Protein AF-A0A6M3LYK8-F1 (afdb_monomer_lite)

Sequence (164 aa):
MSEVRTKVKKVLFMVRREYYDDIVSGEKREEIRNPDKWQWLMGADPPKVAVFMCGKDRIHRRQITRIYLEDPAKVLGREPSYQGKQDLHYNWGGYPRRDCIVVELGDTYDVEGITRYMNEKIKKVMIKDPCPKCGTELEEDPEDSSEGYCPKCNYGWRFPRKEG

Radius of gyration: 25.45 Å; chains: 1; bounding box: 60×25×66 Å

Foldseek 3Di:
DDDPPDDQAEDEDEDEPVVLVCVVVVVDFKDKAACVVCVCCVDPRHGQKYWYDYPDPDIWIFGFPDKDKFAPCVVVVHDDDPVRCVRNVQCPPNHGDGIIIMGGTHDTDDPPVVVVVVVVVVVVVQPQPQDPVPRHRDRDDPPDDLKDADPVVRDIDGDPPPDD

Structure (mmCIF, N/CA/C/O backbone):
data_AF-A0A6M3LYK8-F1
#
_entry.id   AF-A0A6M3LYK8-F1
#
loop_
_atom_site.group_PDB
_atom_site.id
_atom_site.type_symbol
_atom_site.label_atom_id
_atom_site.label_alt_id
_atom_site.label_comp_id
_atom_site.label_asym_id
_atom_site.label_entity_id
_atom_site.label_seq_id
_atom_site.pdbx_PDB_ins_code
_atom_site.Cartn_x
_atom_site.Cartn_y
_atom_site.Cartn_z
_atom_site.occupancy
_atom_site.B_iso_or_equiv
_atom_site.auth_seq_id
_atom_site.auth_comp_id
_atom_site.auth_asym_id
_atom_site.auth_atom_id
_atom_site.pdbx_PDB_model_num
ATOM 1 N N . MET A 1 1 ? -6.872 -7.545 34.877 1.00 34.47 1 MET A N 1
ATOM 2 C CA . MET A 1 1 ? -5.858 -7.382 33.814 1.00 34.47 1 MET A CA 1
ATOM 3 C C . MET A 1 1 ? -6.413 -6.382 32.820 1.00 34.47 1 MET A C 1
ATOM 5 O O . MET A 1 1 ? -7.411 -6.683 32.181 1.00 34.47 1 MET A O 1
ATOM 9 N N . SER A 1 2 ? -5.874 -5.167 32.785 1.00 37.31 2 SER A N 1
ATOM 10 C CA . SER A 1 2 ? -6.291 -4.137 31.834 1.00 37.31 2 SER A CA 1
ATOM 11 C C . SER A 1 2 ? -5.821 -4.530 30.433 1.00 37.31 2 SER A C 1
ATOM 13 O O . SER A 1 2 ? -4.628 -4.716 30.202 1.00 37.31 2 SER A O 1
ATOM 15 N N . GLU A 1 3 ? -6.752 -4.687 29.492 1.00 42.78 3 GLU A N 1
ATOM 16 C CA . GLU A 1 3 ? -6.410 -4.791 28.075 1.00 42.78 3 GLU A CA 1
ATOM 17 C C . GLU A 1 3 ? -5.760 -3.470 27.652 1.00 42.78 3 GLU A C 1
ATOM 19 O O . GLU A 1 3 ? -6.416 -2.435 27.517 1.00 42.78 3 GLU A O 1
ATOM 24 N N . VAL A 1 4 ? -4.438 -3.485 27.482 1.00 43.44 4 VAL A N 1
ATOM 25 C CA . VAL A 1 4 ? -3.700 -2.375 26.884 1.00 43.44 4 VAL A CA 1
ATOM 26 C C . VAL A 1 4 ? -4.210 -2.234 25.452 1.00 43.44 4 VAL A C 1
ATOM 28 O O . VAL A 1 4 ? -3.829 -3.012 24.579 1.00 43.44 4 VAL A O 1
ATOM 31 N N . ARG A 1 5 ? -5.098 -1.257 25.213 1.00 49.56 5 ARG A N 1
ATOM 32 C CA . ARG A 1 5 ? -5.574 -0.852 23.881 1.00 49.56 5 ARG A CA 1
ATOM 33 C C . ARG A 1 5 ? -4.367 -0.469 23.023 1.00 49.56 5 ARG A C 1
ATOM 35 O O . ARG A 1 5 ? -3.947 0.687 23.000 1.00 49.56 5 ARG A O 1
ATOM 42 N N . THR A 1 6 ? -3.775 -1.438 22.336 1.00 54.91 6 THR A N 1
ATOM 43 C CA . THR A 1 6 ? -2.620 -1.195 21.477 1.00 54.91 6 THR A CA 1
ATOM 44 C C . THR A 1 6 ? -3.114 -0.411 20.267 1.00 54.91 6 THR A C 1
ATOM 46 O O . THR A 1 6 ? -3.953 -0.876 19.494 1.00 54.91 6 THR A O 1
ATOM 49 N N . LYS A 1 7 ? -2.662 0.837 20.137 1.00 68.50 7 LYS A N 1
ATOM 50 C CA . LYS A 1 7 ? -3.091 1.731 19.061 1.00 68.50 7 LYS A CA 1
ATOM 51 C C . LYS A 1 7 ? -2.573 1.168 17.735 1.00 68.50 7 LYS A C 1
ATOM 53 O O . LYS A 1 7 ? -1.372 1.166 17.493 1.00 68.50 7 LYS A O 1
ATOM 58 N N . VAL A 1 8 ? -3.472 0.673 16.884 1.00 81.88 8 VAL A N 1
ATOM 59 C CA . VAL A 1 8 ? -3.098 0.061 15.599 1.00 81.88 8 VAL A CA 1
ATOM 60 C C . VAL A 1 8 ? -2.411 1.097 14.706 1.00 81.88 8 VAL A C 1
ATOM 62 O O . VAL A 1 8 ? -3.021 2.104 14.329 1.00 81.88 8 VAL A O 1
ATOM 65 N N . LYS A 1 9 ? -1.145 0.842 14.358 1.00 88.50 9 LYS A N 1
ATOM 66 C CA . LYS A 1 9 ? -0.335 1.703 13.491 1.00 88.50 9 LYS A CA 1
ATOM 67 C C . LYS A 1 9 ? -0.812 1.621 12.041 1.00 88.50 9 LYS A C 1
ATOM 69 O O . LYS A 1 9 ? -1.066 0.537 11.512 1.00 88.50 9 LYS A O 1
ATOM 74 N N . LYS A 1 10 ? -0.925 2.784 11.398 1.00 92.38 10 LYS A N 1
ATOM 75 C CA . LYS A 1 10 ? -1.465 2.951 10.041 1.00 92.38 10 LYS A CA 1
ATOM 76 C C . LYS A 1 10 ? -0.437 3.636 9.147 1.00 92.38 10 LYS A C 1
ATOM 78 O O . LYS A 1 10 ? 0.369 4.423 9.638 1.00 92.38 10 LYS A O 1
ATOM 83 N N . VAL A 1 11 ? -0.508 3.378 7.847 1.00 94.12 11 VAL A N 1
ATOM 84 C CA . VAL A 1 11 ? 0.241 4.103 6.812 1.00 94.12 11 VAL A CA 1
ATOM 85 C C . VAL A 1 11 ? -0.730 4.707 5.806 1.00 94.12 11 VAL A C 1
ATOM 87 O O . VAL A 1 11 ? -1.726 4.079 5.459 1.00 94.12 11 VAL A O 1
ATOM 90 N N . LEU A 1 12 ? -0.448 5.931 5.360 1.00 94.06 12 LEU A N 1
ATOM 91 C CA . LEU A 1 12 ? -1.234 6.642 4.357 1.00 94.06 12 LEU A CA 1
ATOM 92 C C . LEU A 1 12 ? -0.548 6.585 2.987 1.00 94.06 12 LEU A C 1
ATOM 94 O O . LEU A 1 12 ? 0.621 6.942 2.856 1.00 94.06 12 LEU A O 1
ATOM 98 N N . PHE A 1 13 ? -1.318 6.227 1.967 1.00 93.56 13 PHE A N 1
ATOM 99 C CA . PHE A 1 13 ? -0.944 6.259 0.563 1.00 93.56 13 PHE A CA 1
ATOM 100 C C . PHE A 1 13 ? -1.878 7.199 -0.196 1.00 93.56 13 PHE A C 1
ATOM 102 O O . PHE A 1 13 ? -3.090 6.987 -0.258 1.00 93.56 13 PHE A O 1
ATOM 109 N N . MET A 1 14 ? -1.302 8.232 -0.807 1.00 91.25 14 MET A N 1
ATOM 110 C CA . MET A 1 14 ? -2.006 9.007 -1.823 1.00 91.25 14 MET A CA 1
ATOM 111 C C . MET A 1 14 ? -1.857 8.288 -3.157 1.00 91.25 14 MET A C 1
ATOM 113 O O . MET A 1 14 ? -0.739 7.973 -3.579 1.00 91.25 14 MET A O 1
ATOM 117 N N . VAL A 1 15 ? -2.986 8.007 -3.796 1.00 89.69 15 VAL A N 1
ATOM 118 C CA . VAL A 1 15 ? -3.043 7.240 -5.039 1.00 89.69 15 VAL A CA 1
ATOM 119 C C . VAL A 1 15 ? -3.877 7.974 -6.079 1.00 89.69 15 VAL A C 1
ATOM 121 O O . VAL A 1 15 ? -4.741 8.792 -5.754 1.00 89.69 15 VAL A O 1
ATOM 124 N N . ARG A 1 16 ? -3.583 7.700 -7.351 1.00 86.62 16 ARG A N 1
ATOM 125 C CA . ARG A 1 16 ? -4.388 8.189 -8.472 1.00 86.62 16 ARG A CA 1
ATOM 126 C C . ARG A 1 16 ? -5.714 7.433 -8.525 1.00 86.62 16 ARG A C 1
ATOM 128 O O . ARG A 1 16 ? -5.837 6.356 -7.942 1.00 86.62 16 ARG A O 1
ATOM 135 N N . ARG A 1 17 ? -6.697 8.005 -9.217 1.00 87.88 17 ARG A N 1
ATOM 136 C CA . ARG A 1 17 ? -8.063 7.474 -9.241 1.00 87.88 17 ARG A CA 1
ATOM 137 C C . ARG A 1 17 ? -8.121 6.068 -9.824 1.00 87.88 17 ARG A C 1
ATOM 139 O O . ARG A 1 17 ? -8.768 5.218 -9.232 1.00 87.88 17 ARG A O 1
ATOM 146 N N . GLU A 1 18 ? -7.403 5.832 -10.916 1.00 84.94 18 GLU A N 1
ATOM 147 C CA . GLU A 1 18 ? -7.325 4.528 -11.568 1.00 84.94 18 GLU A CA 1
ATOM 148 C C . GLU A 1 18 ? -6.869 3.432 -10.595 1.00 84.94 18 GLU A C 1
ATOM 150 O O . GLU A 1 18 ? -7.504 2.395 -10.494 1.00 84.94 18 GLU A O 1
ATOM 155 N N . TYR A 1 19 ? -5.852 3.702 -9.774 1.00 88.44 19 TYR A N 1
ATOM 156 C CA . TYR A 1 19 ? -5.379 2.733 -8.785 1.00 88.44 19 TYR A CA 1
ATOM 157 C C . TYR A 1 19 ? -6.305 2.626 -7.577 1.00 88.44 19 TYR A C 1
ATOM 159 O O . TYR A 1 19 ? -6.401 1.567 -6.971 1.00 88.44 19 TYR A O 1
ATOM 167 N N . TYR A 1 20 ? -6.954 3.725 -7.189 1.00 90.81 20 TYR A N 1
ATOM 168 C CA . TYR A 1 20 ? -7.887 3.723 -6.068 1.00 90.81 20 TYR A CA 1
ATOM 169 C C . TYR A 1 20 ? -9.074 2.799 -6.336 1.00 90.81 20 TYR A C 1
ATOM 171 O O . TYR A 1 20 ? -9.434 2.010 -5.464 1.00 90.81 20 TYR A O 1
ATOM 179 N N . ASP A 1 21 ? -9.651 2.886 -7.534 1.00 90.00 21 ASP A N 1
ATOM 180 C CA . ASP A 1 21 ? -10.813 2.090 -7.916 1.00 90.00 21 ASP A CA 1
ATOM 181 C C . ASP A 1 21 ? -10.453 0.579 -7.923 1.00 90.00 21 ASP A C 1
ATOM 183 O O . ASP A 1 21 ? -11.181 -0.209 -7.315 1.00 90.00 21 ASP A O 1
ATOM 187 N N . ASP A 1 22 ? -9.272 0.192 -8.433 1.00 92.00 22 ASP A N 1
ATOM 188 C CA . ASP A 1 22 ? -8.763 -1.197 -8.397 1.00 92.00 22 ASP A CA 1
ATOM 189 C C . ASP A 1 22 ? -8.502 -1.725 -6.966 1.00 92.00 22 ASP A C 1
ATOM 191 O O . ASP A 1 22 ? -8.639 -2.917 -6.673 1.00 92.00 22 ASP A O 1
ATOM 195 N N . ILE A 1 23 ? -8.088 -0.852 -6.041 1.00 92.94 23 ILE A N 1
ATOM 196 C CA . ILE A 1 23 ? -7.851 -1.216 -4.630 1.00 92.94 23 ILE A CA 1
ATOM 197 C C . ILE A 1 23 ? -9.179 -1.437 -3.903 1.00 92.94 23 ILE A C 1
ATOM 199 O O . ILE A 1 23 ? -9.302 -2.354 -3.085 1.00 92.94 23 ILE A O 1
ATOM 203 N N . VAL A 1 24 ? -10.171 -0.589 -4.183 1.00 88.44 24 VAL A N 1
ATOM 204 C CA . VAL A 1 24 ? -11.512 -0.689 -3.595 1.00 88.44 24 VAL A CA 1
ATOM 205 C C . VAL A 1 24 ? -12.232 -1.937 -4.097 1.00 88.44 24 VAL A C 1
ATOM 207 O O . VAL A 1 24 ? -12.856 -2.626 -3.291 1.00 88.44 24 VAL A O 1
ATOM 210 N N . SER A 1 25 ? -12.121 -2.260 -5.390 1.00 89.31 25 SER A N 1
ATOM 211 C CA . SER A 1 25 ? -12.677 -3.497 -5.954 1.00 89.31 25 SER A CA 1
ATOM 212 C C . SER A 1 25 ? -11.973 -4.752 -5.419 1.00 89.31 25 SER A C 1
ATOM 214 O O . SER A 1 25 ? -12.565 -5.830 -5.382 1.00 89.31 25 SER A O 1
ATOM 216 N N . GLY A 1 26 ? -10.725 -4.614 -4.957 1.00 88.31 26 GLY A N 1
ATOM 217 C CA . GLY A 1 26 ? -9.889 -5.715 -4.481 1.00 88.31 26 GLY A CA 1
ATOM 218 C C . GLY A 1 26 ? -9.163 -6.472 -5.593 1.00 88.31 26 GLY A C 1
ATOM 219 O O . GLY A 1 26 ? -8.548 -7.505 -5.313 1.00 88.31 26 GLY A O 1
ATOM 220 N N . GLU A 1 27 ? -9.213 -5.959 -6.823 1.00 90.31 27 GLU A N 1
ATOM 221 C CA . GLU A 1 27 ? -8.414 -6.450 -7.948 1.00 90.31 27 GLU A CA 1
ATOM 222 C C . GLU A 1 27 ? -6.925 -6.185 -7.713 1.00 90.31 27 GLU A C 1
ATOM 224 O O . GLU A 1 27 ? -6.092 -7.061 -7.940 1.00 90.31 27 GLU A O 1
ATOM 229 N N . LYS A 1 28 ? -6.584 -5.010 -7.170 1.00 92.19 28 LYS A N 1
ATOM 230 C CA . LYS A 1 28 ? -5.217 -4.681 -6.761 1.00 92.19 28 LYS A CA 1
ATOM 231 C C . LYS A 1 28 ? -4.966 -5.123 -5.319 1.00 92.19 28 LYS A C 1
ATOM 233 O O . LYS A 1 28 ? -5.555 -4.582 -4.383 1.00 92.19 28 LYS A O 1
ATOM 238 N N . ARG A 1 29 ? -4.054 -6.085 -5.140 1.00 93.69 29 ARG A N 1
ATOM 239 C CA . ARG A 1 29 ? -3.730 -6.700 -3.837 1.00 93.69 29 ARG A CA 1
ATOM 240 C C . ARG A 1 29 ? -2.369 -6.313 -3.282 1.00 93.69 29 ARG A C 1
ATOM 242 O O . ARG A 1 29 ? -2.061 -6.636 -2.143 1.00 93.69 29 ARG A O 1
ATOM 249 N N . GLU A 1 30 ? -1.571 -5.587 -4.044 1.00 94.81 30 GLU A N 1
ATOM 250 C CA . GLU A 1 30 ? -0.241 -5.163 -3.632 1.00 94.81 30 GLU A CA 1
ATOM 251 C C . GLU A 1 30 ? -0.064 -3.672 -3.884 1.00 94.81 30 GLU A C 1
ATOM 253 O O . GLU A 1 30 ? -0.442 -3.152 -4.936 1.00 94.81 30 GLU A O 1
ATOM 258 N N . GLU A 1 31 ? 0.576 -2.983 -2.948 1.00 94.75 31 GLU A N 1
ATOM 259 C CA . GLU A 1 31 ? 1.052 -1.618 -3.121 1.00 94.75 31 GLU A CA 1
ATOM 260 C C . GLU A 1 31 ? 2.580 -1.601 -3.094 1.00 94.75 31 GLU A C 1
ATOM 262 O O . GLU A 1 31 ? 3.194 -2.051 -2.130 1.00 94.75 31 GLU A O 1
ATOM 267 N N . ILE A 1 32 ? 3.198 -1.075 -4.154 1.00 93.75 32 ILE A N 1
ATOM 268 C CA . ILE A 1 32 ? 4.658 -1.062 -4.303 1.00 93.75 32 ILE A CA 1
ATOM 269 C C . ILE A 1 32 ? 5.222 0.344 -4.114 1.00 93.75 32 ILE A C 1
ATOM 271 O O . ILE A 1 32 ? 4.665 1.326 -4.609 1.00 93.75 32 ILE A O 1
ATOM 275 N N . ARG A 1 33 ? 6.342 0.458 -3.399 1.00 93.25 33 ARG A N 1
ATOM 276 C CA . ARG A 1 33 ? 6.984 1.738 -3.081 1.00 93.25 33 ARG A CA 1
ATOM 277 C C . ARG A 1 33 ? 8.501 1.668 -3.208 1.00 93.25 33 ARG A C 1
ATOM 279 O O . ARG A 1 33 ? 9.118 0.623 -3.022 1.00 93.25 33 ARG A O 1
ATOM 286 N N . ASN A 1 34 ? 9.101 2.821 -3.502 1.00 91.12 34 ASN A N 1
ATOM 287 C CA . ASN A 1 34 ? 10.552 2.979 -3.527 1.00 91.12 34 ASN A CA 1
ATOM 288 C C . ASN A 1 34 ? 11.138 2.718 -2.118 1.00 91.12 34 ASN A C 1
ATOM 290 O O . ASN A 1 34 ? 10.753 3.429 -1.181 1.00 91.12 34 ASN A O 1
ATOM 294 N N . PRO A 1 35 ? 12.084 1.774 -1.962 1.00 89.31 35 PRO A N 1
ATOM 295 C CA . PRO A 1 35 ? 12.699 1.469 -0.676 1.00 89.31 35 PRO A CA 1
ATOM 296 C C . PRO A 1 35 ? 13.358 2.668 0.008 1.00 89.31 35 PRO A C 1
ATOM 298 O O . PRO A 1 35 ? 13.195 2.824 1.214 1.00 89.31 35 PRO A O 1
ATOM 301 N N . ASP A 1 36 ? 13.995 3.574 -0.737 1.00 87.50 36 ASP A N 1
ATOM 302 C CA . ASP A 1 36 ? 14.776 4.688 -0.171 1.00 87.50 36 ASP A CA 1
ATOM 303 C C . ASP A 1 36 ? 13.934 5.637 0.688 1.00 87.50 36 ASP A C 1
ATOM 305 O O . ASP A 1 36 ? 14.425 6.249 1.632 1.00 87.50 36 ASP A O 1
ATOM 309 N N . LYS A 1 37 ? 12.644 5.770 0.362 1.00 87.12 37 LYS A N 1
ATOM 310 C CA . LYS A 1 37 ? 11.713 6.662 1.073 1.00 87.12 37 LYS A CA 1
ATOM 311 C C . LYS A 1 37 ? 10.808 5.922 2.052 1.00 87.12 37 LYS A C 1
ATOM 313 O O . LYS A 1 37 ? 10.198 6.545 2.919 1.00 87.12 37 LYS A O 1
ATOM 318 N N . TRP A 1 38 ? 10.687 4.607 1.897 1.00 92.19 38 TRP A N 1
ATOM 319 C CA . TRP A 1 38 ? 9.662 3.811 2.567 1.00 92.19 38 TRP A CA 1
ATOM 320 C C . TRP A 1 38 ? 10.230 2.675 3.420 1.00 92.19 38 TRP A C 1
ATOM 322 O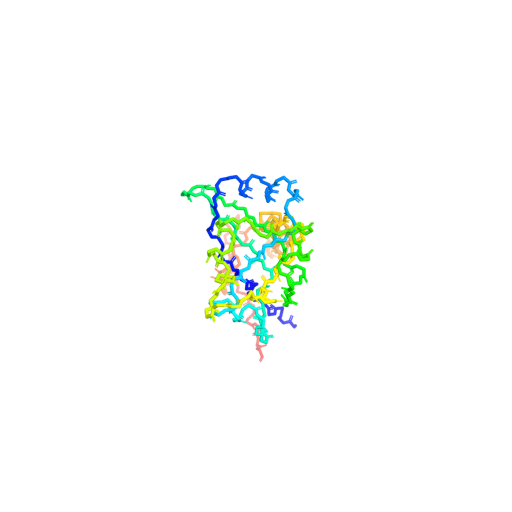 O . TRP A 1 38 ? 9.456 1.915 3.993 1.00 92.19 38 TRP A O 1
ATOM 332 N N . GLN A 1 39 ? 11.556 2.580 3.574 1.00 90.69 39 GLN A N 1
ATOM 333 C CA . GLN A 1 39 ? 12.233 1.536 4.359 1.00 90.69 39 GLN A CA 1
ATOM 334 C C . GLN A 1 39 ? 11.685 1.384 5.783 1.00 90.69 39 GLN A C 1
ATOM 336 O O . GLN A 1 39 ? 11.624 0.273 6.307 1.00 90.69 39 GLN A O 1
ATOM 341 N N . TRP A 1 40 ? 11.217 2.478 6.391 1.00 91.06 40 TRP A N 1
ATOM 342 C CA . TRP A 1 40 ? 10.616 2.480 7.727 1.00 91.06 40 TRP A CA 1
ATOM 343 C C . TRP A 1 40 ? 9.378 1.574 7.854 1.00 91.06 40 TRP A C 1
ATOM 345 O O . TRP A 1 40 ? 9.039 1.167 8.967 1.00 91.06 40 TRP A O 1
ATOM 355 N N . LEU A 1 41 ? 8.717 1.220 6.742 1.00 92.44 41 LEU A N 1
ATOM 356 C CA . LEU A 1 41 ? 7.614 0.257 6.730 1.00 92.44 41 LEU A CA 1
ATOM 357 C C . LEU A 1 41 ? 8.036 -1.135 7.203 1.00 92.44 41 LEU A C 1
ATOM 359 O O . LEU A 1 41 ? 7.200 -1.859 7.726 1.00 92.44 41 LEU A O 1
ATOM 363 N N . MET A 1 42 ? 9.312 -1.490 7.050 1.00 90.81 42 MET A N 1
ATOM 364 C CA . MET A 1 42 ? 9.876 -2.781 7.458 1.00 90.81 42 MET A CA 1
ATOM 365 C C . MET A 1 42 ? 10.577 -2.721 8.826 1.00 90.81 42 MET A C 1
ATOM 367 O O . MET A 1 42 ? 11.353 -3.610 9.163 1.00 90.81 42 MET A O 1
ATOM 371 N N . GLY A 1 43 ? 10.354 -1.658 9.607 1.00 89.75 43 GLY A N 1
ATOM 372 C CA . GLY A 1 43 ? 10.924 -1.527 10.949 1.00 89.75 43 GLY A CA 1
ATOM 373 C C . GLY A 1 43 ? 10.351 -2.533 11.958 1.00 89.75 43 GLY A C 1
ATOM 374 O O . GLY A 1 43 ? 9.439 -3.295 11.653 1.00 89.75 43 GLY A O 1
ATOM 375 N N . ALA A 1 44 ? 10.856 -2.488 13.196 1.00 87.56 44 ALA A N 1
ATOM 376 C CA . ALA A 1 44 ? 10.477 -3.413 14.275 1.00 87.56 44 ALA A CA 1
ATOM 377 C C . ALA A 1 44 ? 8.971 -3.419 14.617 1.00 87.56 44 ALA A C 1
ATOM 379 O O . ALA A 1 44 ? 8.448 -4.429 15.078 1.00 87.56 44 ALA A O 1
ATOM 380 N N . ASP A 1 45 ? 8.279 -2.305 14.367 1.00 88.50 45 ASP A N 1
ATOM 381 C CA . ASP A 1 45 ? 6.828 -2.172 14.525 1.00 88.50 45 ASP A CA 1
ATOM 382 C C . ASP A 1 45 ? 6.201 -1.670 13.208 1.00 88.50 45 ASP A C 1
ATOM 384 O O . ASP A 1 45 ? 6.030 -0.455 13.013 1.00 88.50 45 ASP A O 1
ATOM 388 N N . PRO A 1 46 ? 5.941 -2.569 12.242 1.00 92.12 46 PRO A N 1
ATOM 389 C CA . PRO A 1 46 ? 5.394 -2.201 10.944 1.00 92.12 46 PRO A CA 1
ATOM 390 C C . PRO A 1 46 ? 3.889 -1.886 11.043 1.00 92.12 46 PRO A C 1
ATOM 392 O O . PRO A 1 46 ? 3.174 -2.490 11.851 1.00 92.12 46 PRO A O 1
ATOM 395 N N . PRO A 1 47 ? 3.364 -0.963 10.213 1.00 93.56 47 PRO A N 1
ATOM 396 C CA . PRO A 1 47 ? 1.935 -0.664 10.192 1.00 93.56 47 PRO A CA 1
ATOM 397 C C . PRO A 1 47 ? 1.108 -1.901 9.822 1.00 93.56 47 PRO A C 1
ATOM 399 O O . PRO A 1 47 ? 1.530 -2.737 9.026 1.00 93.56 47 PRO A O 1
ATOM 402 N N . LYS A 1 48 ? -0.103 -1.993 10.379 1.00 93.31 48 LYS A N 1
ATOM 403 C CA . LYS A 1 48 ? -1.044 -3.101 10.130 1.00 93.31 48 LYS A CA 1
ATOM 404 C C . LYS A 1 48 ? -2.208 -2.713 9.224 1.00 93.31 48 LYS A C 1
ATOM 406 O O . LYS A 1 48 ? -2.976 -3.572 8.806 1.00 93.31 48 LYS A O 1
ATOM 411 N N . VAL A 1 49 ? -2.355 -1.422 8.931 1.00 93.94 49 VAL A N 1
ATOM 412 C CA . VAL A 1 49 ? -3.445 -0.895 8.105 1.00 93.94 49 VAL A CA 1
ATOM 413 C C . VAL A 1 49 ? -2.885 0.067 7.070 1.00 93.94 49 VAL A C 1
ATOM 415 O O . VAL A 1 49 ? -2.208 1.037 7.421 1.00 93.94 49 VAL A O 1
ATOM 418 N N . ALA A 1 50 ? -3.223 -0.180 5.809 1.00 95.44 50 ALA A N 1
ATOM 419 C CA . ALA A 1 50 ? -3.001 0.733 4.704 1.00 95.44 50 ALA A CA 1
ATOM 420 C C . ALA A 1 50 ? -4.244 1.609 4.524 1.00 95.44 50 ALA A C 1
ATOM 422 O O . ALA A 1 50 ? -5.367 1.110 4.444 1.00 95.44 50 ALA A O 1
ATOM 423 N N . VAL A 1 51 ? -4.046 2.921 4.484 1.00 93.94 51 VAL A N 1
ATOM 424 C CA . VAL A 1 51 ? -5.084 3.919 4.227 1.00 93.94 51 VAL A CA 1
ATOM 425 C C . VAL A 1 51 ? -4.807 4.515 2.859 1.00 93.94 51 VAL A C 1
ATOM 427 O O . VAL A 1 51 ? -3.744 5.082 2.644 1.00 93.94 51 VAL A O 1
ATOM 430 N N . PHE A 1 52 ? -5.758 4.405 1.945 1.00 93.69 52 PHE A N 1
ATOM 431 C CA . PHE A 1 52 ? -5.669 4.936 0.593 1.00 93.69 52 PHE A CA 1
ATOM 432 C C . PHE A 1 52 ? -6.547 6.169 0.468 1.00 93.69 52 PHE A C 1
ATOM 434 O O . PHE A 1 52 ? -7.723 6.128 0.834 1.00 93.69 52 PHE A O 1
ATOM 441 N N . MET A 1 53 ? -5.978 7.254 -0.052 1.00 92.19 53 MET A N 1
ATOM 442 C CA . MET A 1 53 ? -6.697 8.494 -0.327 1.00 92.19 53 MET A CA 1
ATOM 443 C C . MET A 1 53 ? -6.628 8.855 -1.808 1.00 92.19 53 MET A C 1
ATOM 445 O O . MET A 1 53 ? -5.551 8.834 -2.405 1.00 92.19 53 MET A O 1
ATOM 449 N N . CYS A 1 54 ? -7.778 9.234 -2.370 1.00 89.06 54 CYS A N 1
ATOM 450 C CA . CYS A 1 54 ? -7.909 9.755 -3.730 1.00 89.06 54 CYS A CA 1
ATOM 451 C C . CYS A 1 54 ? -8.737 11.051 -3.720 1.00 89.06 54 CYS A C 1
ATOM 453 O O . CYS A 1 54 ? -9.968 11.033 -3.688 1.00 89.06 54 CYS A O 1
ATOM 455 N N . GLY A 1 55 ? -8.065 12.202 -3.771 1.00 83.69 55 GLY A N 1
ATOM 456 C CA . GLY A 1 55 ? -8.722 13.497 -3.571 1.00 83.69 55 GLY A CA 1
ATOM 457 C C . GLY A 1 55 ? -9.102 13.732 -2.104 1.00 83.69 55 GLY A C 1
ATOM 458 O O . GLY A 1 55 ? -8.527 13.119 -1.206 1.00 83.69 55 GLY A O 1
ATOM 459 N N . LYS A 1 56 ? -10.040 14.655 -1.854 1.00 75.00 56 LYS A N 1
ATOM 460 C CA . LYS A 1 56 ? -10.372 15.108 -0.491 1.00 75.00 56 LYS A CA 1
ATOM 461 C C . LYS A 1 56 ? -11.253 14.129 0.290 1.00 75.00 56 LYS A C 1
ATOM 463 O O . LYS A 1 56 ? -11.039 13.962 1.484 1.00 75.00 56 LYS A O 1
ATOM 468 N N . ASP A 1 57 ? -12.165 13.438 -0.394 1.00 77.81 57 ASP A N 1
ATOM 469 C CA . ASP A 1 57 ? -13.278 12.751 0.282 1.00 77.81 57 ASP A CA 1
ATOM 470 C C . ASP A 1 57 ? -13.283 11.228 0.094 1.00 77.81 57 ASP A C 1
ATOM 472 O O . ASP A 1 57 ? -14.132 10.532 0.645 1.00 77.81 57 ASP A O 1
ATOM 476 N N . ARG A 1 58 ? -12.340 10.671 -0.678 1.00 82.88 58 ARG A N 1
ATOM 477 C CA . ARG A 1 58 ? -12.282 9.223 -0.922 1.00 82.88 58 ARG A CA 1
ATOM 478 C C . ARG A 1 58 ? -11.196 8.597 -0.074 1.00 82.88 58 ARG A C 1
ATOM 480 O O . ARG A 1 58 ? -10.010 8.790 -0.342 1.00 82.88 58 ARG A O 1
ATOM 487 N N . ILE A 1 59 ? -11.616 7.840 0.936 1.00 89.44 59 ILE A N 1
ATOM 488 C CA . ILE A 1 59 ? -10.732 7.131 1.858 1.00 89.44 59 ILE A CA 1
ATOM 489 C C . ILE A 1 59 ? -11.117 5.658 1.865 1.00 89.44 59 ILE A C 1
ATOM 491 O O . ILE A 1 59 ? -12.258 5.315 2.152 1.00 89.44 59 ILE A O 1
ATOM 495 N N . HIS A 1 60 ? -10.161 4.785 1.570 1.00 90.25 60 HIS A N 1
ATOM 496 C CA . HIS A 1 60 ? -10.336 3.340 1.676 1.00 90.25 60 HIS A CA 1
ATOM 497 C C . HIS A 1 60 ? -9.266 2.742 2.587 1.00 90.25 60 HIS A C 1
ATOM 499 O O . HIS A 1 60 ? -8.178 3.301 2.722 1.00 90.25 60 HIS A O 1
ATOM 505 N N . ARG A 1 61 ? -9.571 1.634 3.266 1.00 92.81 61 ARG A N 1
ATOM 506 C CA . ARG A 1 61 ? -8.650 1.014 4.225 1.00 92.81 61 ARG A CA 1
ATOM 507 C C . ARG A 1 61 ? -8.564 -0.479 3.985 1.00 92.81 61 ARG A C 1
ATOM 509 O O . ARG A 1 61 ? -9.592 -1.138 3.877 1.00 92.81 61 ARG A O 1
ATOM 516 N N . ARG A 1 62 ? -7.345 -1.007 3.978 1.00 94.00 62 ARG A N 1
ATOM 517 C CA . ARG A 1 62 ? -7.060 -2.440 3.855 1.00 94.00 62 ARG A CA 1
ATOM 518 C C . ARG A 1 62 ? -6.166 -2.884 5.002 1.00 94.00 62 ARG A C 1
ATOM 520 O O . ARG A 1 62 ? -5.335 -2.107 5.484 1.00 94.00 62 ARG A O 1
ATOM 527 N N . GLN A 1 63 ? -6.326 -4.127 5.434 1.00 94.25 63 GLN A N 1
ATOM 528 C CA . GLN A 1 63 ? -5.338 -4.769 6.293 1.00 94.25 63 GLN A CA 1
ATOM 529 C C . GLN A 1 63 ? -4.030 -4.950 5.529 1.00 94.25 63 GLN A C 1
ATOM 531 O O . GLN A 1 63 ? -4.043 -5.248 4.340 1.00 94.25 63 GLN A O 1
ATOM 536 N N . ILE A 1 64 ? -2.906 -4.779 6.216 1.00 95.25 64 ILE A N 1
ATOM 537 C CA . ILE A 1 64 ? -1.597 -5.156 5.689 1.00 95.25 64 ILE A CA 1
ATOM 538 C C . ILE A 1 64 ? -1.299 -6.558 6.194 1.00 95.25 64 ILE A C 1
ATOM 540 O O . ILE A 1 64 ? -1.166 -6.763 7.403 1.00 95.25 64 ILE A O 1
ATOM 544 N N . THR A 1 65 ? -1.189 -7.513 5.277 1.00 95.31 65 THR A N 1
ATOM 545 C CA . THR A 1 65 ? -0.862 -8.902 5.617 1.00 95.31 65 THR A CA 1
ATOM 546 C C . THR A 1 65 ? 0.642 -9.078 5.736 1.00 95.31 65 THR A C 1
ATOM 548 O O . THR A 1 65 ? 1.120 -9.704 6.685 1.00 95.31 65 THR A O 1
ATOM 551 N N . ARG A 1 66 ? 1.405 -8.509 4.795 1.00 95.81 66 ARG A N 1
ATOM 552 C CA . ARG A 1 66 ? 2.862 -8.661 4.707 1.00 95.81 66 ARG A CA 1
ATOM 553 C C . ARG A 1 66 ? 3.519 -7.409 4.136 1.00 95.81 66 ARG A C 1
ATOM 555 O O . ARG A 1 66 ? 2.918 -6.676 3.355 1.00 95.81 66 ARG A O 1
ATOM 562 N N . ILE A 1 67 ? 4.772 -7.187 4.527 1.00 96.44 67 ILE A N 1
ATOM 563 C CA . ILE A 1 67 ? 5.649 -6.165 3.949 1.00 96.44 67 ILE A CA 1
ATOM 564 C C . ILE A 1 67 ? 7.005 -6.817 3.686 1.00 96.44 67 ILE A C 1
ATOM 566 O O . ILE A 1 67 ? 7.560 -7.435 4.594 1.00 96.44 67 ILE A O 1
ATOM 570 N N . TYR A 1 68 ? 7.517 -6.722 2.461 1.00 95.06 68 TYR A N 1
ATOM 571 C CA . TYR A 1 68 ? 8.781 -7.354 2.064 1.00 95.06 68 TYR A CA 1
ATOM 572 C C . TYR A 1 68 ? 9.445 -6.623 0.890 1.00 95.06 68 TYR A C 1
ATOM 574 O O . TYR A 1 68 ? 8.840 -5.742 0.281 1.00 95.06 68 TYR A O 1
ATOM 582 N N . LEU A 1 69 ? 10.699 -6.978 0.589 1.00 94.69 69 LEU A N 1
ATOM 583 C CA . LEU A 1 69 ? 11.406 -6.527 -0.611 1.00 94.69 69 LEU A CA 1
ATOM 584 C C . LEU A 1 69 ? 11.302 -7.577 -1.715 1.00 94.69 69 LEU A C 1
ATOM 586 O O . LEU A 1 69 ? 11.531 -8.756 -1.457 1.00 94.69 69 LEU A O 1
ATOM 590 N N . GLU A 1 70 ? 11.008 -7.146 -2.937 1.00 94.19 70 GLU A N 1
ATOM 591 C CA . GLU A 1 70 ? 11.019 -8.012 -4.122 1.00 94.19 70 GLU A CA 1
ATOM 592 C C . GLU A 1 70 ? 11.283 -7.199 -5.394 1.00 94.19 70 GLU A C 1
ATOM 594 O O . GLU A 1 70 ? 11.118 -5.976 -5.417 1.00 94.19 70 GLU A O 1
ATOM 599 N N . ASP A 1 71 ? 11.682 -7.886 -6.461 1.00 91.38 71 ASP A N 1
ATOM 600 C CA . ASP A 1 71 ? 11.798 -7.311 -7.794 1.00 91.38 71 ASP A CA 1
ATOM 601 C C . ASP A 1 71 ? 10.426 -6.815 -8.297 1.00 91.38 71 ASP A C 1
ATOM 603 O O . ASP A 1 71 ? 9.489 -7.612 -8.434 1.00 91.38 71 ASP A O 1
ATOM 607 N N . PRO A 1 72 ? 10.279 -5.517 -8.622 1.00 90.88 72 PRO A N 1
ATOM 608 C CA . PRO A 1 72 ? 9.000 -4.969 -9.061 1.00 90.88 72 PRO A CA 1
ATOM 609 C C . PRO A 1 72 ? 8.468 -5.631 -10.338 1.00 90.88 72 PRO A C 1
ATOM 611 O O . PRO A 1 72 ? 7.252 -5.725 -10.496 1.00 90.88 72 PRO A O 1
ATOM 614 N N . ALA A 1 73 ? 9.334 -6.116 -11.236 1.00 90.31 73 ALA A N 1
ATOM 615 C CA . ALA A 1 73 ? 8.892 -6.801 -12.448 1.00 90.31 73 ALA A CA 1
ATOM 616 C C . ALA A 1 73 ? 8.232 -8.151 -12.127 1.00 90.31 73 ALA A C 1
ATOM 618 O O . ALA A 1 73 ? 7.253 -8.536 -12.769 1.00 90.31 73 ALA A O 1
ATOM 619 N N . LYS A 1 74 ? 8.719 -8.846 -11.091 1.00 91.62 74 LYS A N 1
ATOM 620 C CA . LYS A 1 74 ? 8.103 -10.091 -10.616 1.00 91.62 74 LYS A CA 1
ATOM 621 C C . LYS A 1 74 ? 6.763 -9.836 -9.946 1.00 91.62 74 LYS A C 1
ATOM 623 O O . LYS A 1 74 ? 5.806 -10.538 -10.249 1.00 91.62 74 LYS A O 1
ATOM 628 N N . VAL A 1 75 ? 6.683 -8.824 -9.080 1.00 91.62 75 VAL A N 1
ATOM 629 C CA . VAL A 1 75 ? 5.442 -8.475 -8.364 1.00 91.62 75 VAL A CA 1
ATOM 630 C C . VAL A 1 75 ? 4.336 -8.099 -9.348 1.00 91.62 75 VAL A C 1
ATOM 632 O O . VAL A 1 75 ? 3.195 -8.513 -9.194 1.00 91.62 75 VAL A O 1
ATOM 635 N N . LEU A 1 76 ? 4.675 -7.340 -10.391 1.00 88.06 76 LEU A N 1
ATOM 636 C CA . LEU A 1 76 ? 3.714 -6.910 -11.406 1.00 88.06 76 LEU A CA 1
ATOM 637 C C . LEU A 1 76 ? 3.410 -7.990 -12.459 1.00 88.06 76 LEU A C 1
ATOM 639 O O . LEU A 1 76 ? 2.504 -7.793 -13.268 1.00 88.06 76 LEU A O 1
ATOM 643 N N . GLY A 1 77 ? 4.189 -9.079 -12.513 1.00 91.25 77 GLY A N 1
ATOM 644 C CA . GLY A 1 77 ? 4.139 -10.081 -13.587 1.00 91.25 77 GLY A CA 1
ATOM 645 C C . GLY A 1 77 ? 4.512 -9.534 -14.972 1.00 91.25 77 GLY A C 1
ATOM 646 O O . GLY A 1 77 ? 4.249 -10.170 -15.992 1.00 91.25 77 GLY A O 1
ATOM 647 N N . ARG A 1 78 ? 5.082 -8.328 -15.024 1.00 90.38 78 ARG A N 1
ATOM 648 C CA . ARG A 1 78 ? 5.450 -7.591 -16.235 1.00 90.38 78 ARG A CA 1
ATOM 649 C C . ARG A 1 78 ? 6.467 -6.512 -15.897 1.00 90.38 78 ARG A C 1
ATOM 651 O O . ARG A 1 78 ? 6.576 -6.080 -14.753 1.00 90.38 78 ARG A O 1
ATOM 658 N N . GLU A 1 79 ? 7.126 -5.988 -16.921 1.00 89.25 79 GLU A N 1
ATOM 659 C CA . GLU A 1 79 ? 7.964 -4.798 -16.780 1.00 89.25 79 GLU A CA 1
ATOM 660 C C . GLU A 1 79 ? 7.165 -3.596 -16.236 1.00 89.25 79 GLU A C 1
ATOM 662 O O . GLU A 1 79 ? 6.056 -3.317 -16.724 1.00 89.25 79 GLU A O 1
ATOM 667 N N . PRO A 1 80 ? 7.718 -2.837 -15.267 1.00 88.06 80 PRO A N 1
ATOM 668 C CA . PRO A 1 80 ? 7.087 -1.614 -14.800 1.00 88.06 80 PRO A CA 1
ATOM 669 C C . PRO A 1 80 ? 6.861 -0.628 -15.954 1.00 88.06 80 PRO A C 1
ATOM 671 O O . PRO A 1 80 ? 7.691 -0.479 -16.856 1.00 88.06 80 PRO A O 1
ATOM 674 N N . SER A 1 81 ? 5.730 0.080 -15.917 1.00 88.06 81 SER A N 1
ATOM 675 C CA . SER A 1 81 ? 5.434 1.144 -16.885 1.00 8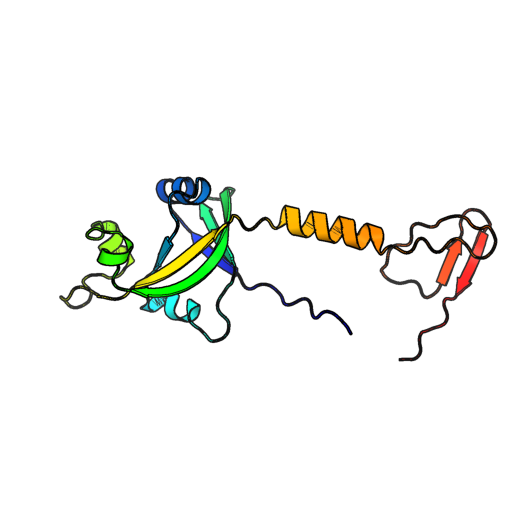8.06 81 SER A CA 1
ATOM 676 C C . SER A 1 81 ? 6.467 2.272 -16.794 1.00 88.06 81 SER A C 1
ATOM 678 O O . SER A 1 81 ? 7.170 2.391 -15.794 1.00 88.06 81 SER A O 1
ATOM 680 N N . TYR A 1 82 ? 6.538 3.151 -17.800 1.00 87.94 82 TYR A N 1
ATOM 681 C CA . TYR A 1 82 ? 7.434 4.317 -17.757 1.00 87.94 82 TYR A CA 1
ATOM 682 C C . TYR A 1 82 ? 7.269 5.134 -16.462 1.00 87.94 82 TYR A C 1
ATOM 684 O O . TYR A 1 82 ? 8.253 5.423 -15.784 1.00 87.94 82 TYR A O 1
ATOM 692 N N . GLN A 1 83 ? 6.023 5.420 -16.068 1.00 84.88 83 GLN A N 1
ATOM 693 C CA . GLN A 1 83 ? 5.734 6.103 -14.805 1.00 84.88 83 GLN A CA 1
ATOM 694 C C . GLN A 1 83 ? 6.154 5.262 -13.593 1.00 84.88 83 GLN A C 1
ATOM 696 O O . GLN A 1 83 ? 6.791 5.784 -12.687 1.00 84.88 83 GLN A O 1
ATOM 701 N N . GLY A 1 84 ? 5.865 3.956 -13.586 1.00 85.38 84 GLY A N 1
ATOM 702 C CA . GLY A 1 84 ? 6.289 3.066 -12.501 1.00 85.38 84 GLY A CA 1
ATOM 703 C C . GLY A 1 84 ? 7.810 3.032 -12.337 1.00 85.38 84 GLY A C 1
ATOM 704 O O . GLY A 1 84 ? 8.314 3.033 -11.217 1.00 85.38 84 GLY A O 1
ATOM 705 N N . LYS A 1 85 ? 8.554 3.097 -13.447 1.00 88.38 85 LYS A N 1
ATOM 706 C CA . LYS A 1 85 ? 10.016 3.209 -13.434 1.00 88.38 85 LYS A CA 1
ATOM 707 C C . LYS A 1 85 ? 10.479 4.520 -12.804 1.00 88.38 85 LYS A C 1
ATOM 709 O O . LYS A 1 85 ? 11.441 4.507 -12.041 1.00 88.38 85 LYS A O 1
ATOM 714 N N . GLN A 1 86 ? 9.801 5.634 -13.078 1.00 86.31 86 GLN A N 1
ATOM 715 C CA . GLN A 1 86 ? 10.098 6.909 -12.421 1.00 86.31 86 GLN A CA 1
ATOM 716 C C . GLN A 1 86 ? 9.797 6.854 -10.919 1.00 86.31 86 GLN A C 1
ATOM 718 O O . GLN A 1 86 ? 10.661 7.195 -10.117 1.00 86.31 86 GLN A O 1
ATOM 723 N N . ASP A 1 87 ? 8.619 6.366 -10.533 1.00 85.00 87 ASP A N 1
ATOM 724 C CA . ASP A 1 87 ? 8.161 6.350 -9.138 1.00 85.00 87 ASP A CA 1
ATOM 725 C C . ASP A 1 87 ? 9.034 5.447 -8.249 1.00 85.00 87 ASP A C 1
ATOM 727 O O . ASP A 1 87 ? 9.309 5.768 -7.088 1.00 85.00 87 ASP A O 1
ATOM 731 N N . LEU A 1 88 ? 9.514 4.332 -8.806 1.00 86.00 88 LEU A N 1
ATOM 732 C CA . LEU A 1 88 ? 10.391 3.378 -8.125 1.00 86.00 88 LEU A CA 1
ATOM 733 C C . LEU A 1 88 ? 11.876 3.747 -8.193 1.00 86.00 88 LEU A C 1
ATOM 735 O O . LEU A 1 88 ? 12.690 3.032 -7.618 1.00 86.00 88 LEU A O 1
ATOM 739 N N . HIS A 1 89 ? 12.242 4.830 -8.891 1.00 83.38 89 HIS A N 1
ATOM 740 C CA . HIS A 1 89 ? 13.638 5.143 -9.223 1.00 83.38 89 HIS A CA 1
ATOM 741 C C . HIS A 1 89 ? 14.339 3.951 -9.894 1.00 83.38 89 HIS A C 1
ATOM 743 O O . HIS A 1 89 ? 15.491 3.623 -9.610 1.00 83.38 89 HIS A O 1
ATOM 749 N N . TYR A 1 90 ? 13.617 3.290 -10.797 1.00 75.44 90 TYR A N 1
ATOM 750 C CA . TYR A 1 90 ? 13.999 2.000 -11.341 1.00 75.44 90 TYR A CA 1
ATOM 751 C C . TYR A 1 90 ? 15.325 2.044 -12.098 1.00 75.44 90 TYR A C 1
ATOM 753 O O . TYR A 1 90 ? 16.005 1.048 -12.093 1.00 75.44 90 TYR A O 1
ATOM 761 N N . ASN A 1 91 ? 15.746 3.164 -12.693 1.00 75.81 91 ASN A N 1
ATOM 762 C CA . ASN A 1 91 ? 17.024 3.258 -13.425 1.00 75.81 91 ASN A CA 1
ATOM 763 C C . ASN A 1 91 ? 18.035 4.220 -12.775 1.00 75.81 91 ASN A C 1
ATOM 765 O O . ASN A 1 91 ? 18.844 4.848 -13.465 1.00 75.81 91 ASN A O 1
ATOM 769 N N . TRP A 1 92 ? 17.969 4.403 -11.456 1.00 67.62 92 TRP A N 1
ATOM 770 C CA . TRP A 1 92 ? 18.868 5.324 -10.763 1.00 67.62 92 TRP A CA 1
ATOM 771 C C . TRP A 1 92 ? 20.328 4.852 -10.858 1.00 67.62 92 TRP A C 1
ATOM 773 O O . TRP A 1 92 ? 20.661 3.750 -10.435 1.00 67.62 92 TRP A O 1
ATOM 783 N N . GLY A 1 93 ? 21.210 5.684 -11.423 1.00 65.06 93 GLY A N 1
ATOM 784 C CA . GLY A 1 93 ? 22.630 5.348 -11.598 1.00 65.06 93 GLY A CA 1
ATOM 785 C C . GLY A 1 93 ? 22.950 4.441 -12.795 1.00 65.06 93 GLY A C 1
ATOM 786 O O . GLY A 1 93 ? 24.039 3.879 -12.843 1.00 65.06 93 GLY A O 1
ATOM 787 N N . GLY A 1 94 ? 22.035 4.296 -13.763 1.00 68.94 94 GLY A N 1
ATOM 788 C CA . GLY A 1 94 ? 22.289 3.567 -15.015 1.00 68.94 94 GLY A CA 1
ATOM 789 C C . GLY A 1 94 ? 22.040 2.056 -14.958 1.00 68.94 94 GLY A C 1
ATOM 790 O O . GLY A 1 94 ? 22.249 1.377 -15.961 1.00 68.94 94 GLY A O 1
ATOM 791 N N . TYR A 1 95 ? 21.548 1.535 -13.829 1.00 65.25 95 TYR A N 1
ATOM 792 C CA . TYR A 1 95 ? 21.203 0.122 -13.654 1.00 65.25 95 TYR A CA 1
ATOM 793 C C . TYR A 1 95 ? 19.760 -0.043 -13.160 1.00 65.25 95 TYR A C 1
ATOM 795 O O . TYR A 1 95 ? 19.304 0.779 -12.361 1.00 65.25 95 TYR A O 1
ATOM 803 N N . PRO A 1 96 ? 19.044 -1.097 -13.602 1.00 70.50 96 PRO A N 1
ATOM 804 C CA . PRO A 1 96 ? 17.703 -1.386 -13.121 1.00 70.50 96 PRO A CA 1
ATOM 805 C C . PRO A 1 96 ? 17.739 -1.810 -11.644 1.00 70.50 96 PRO A C 1
ATOM 807 O O . PRO A 1 96 ? 18.419 -2.773 -11.279 1.00 70.50 96 PRO A O 1
ATOM 810 N N . ARG A 1 97 ? 16.995 -1.101 -10.795 1.00 75.12 97 ARG A N 1
ATOM 811 C CA . ARG A 1 97 ? 16.758 -1.415 -9.388 1.00 75.12 97 ARG A CA 1
ATOM 812 C C . ARG A 1 97 ? 15.983 -2.725 -9.308 1.00 75.12 97 ARG A C 1
ATOM 814 O O . ARG A 1 97 ? 14.940 -2.879 -9.937 1.00 75.12 97 ARG A O 1
ATOM 821 N N . ARG A 1 98 ? 16.500 -3.662 -8.517 1.00 82.31 98 ARG A N 1
ATOM 822 C CA . ARG A 1 98 ? 15.953 -5.023 -8.390 1.00 82.31 98 ARG A CA 1
ATOM 823 C C . ARG A 1 98 ? 15.124 -5.234 -7.127 1.00 82.31 98 ARG A C 1
ATOM 825 O O . ARG A 1 98 ? 14.763 -6.362 -6.823 1.00 82.31 98 ARG A O 1
ATOM 832 N N . ASP A 1 99 ? 14.851 -4.170 -6.383 1.00 89.38 99 ASP A N 1
ATOM 833 C CA . ASP A 1 99 ? 14.117 -4.217 -5.129 1.00 89.38 99 ASP A CA 1
ATOM 834 C C . ASP A 1 99 ? 13.114 -3.060 -5.017 1.00 89.38 99 ASP A C 1
ATOM 836 O O . ASP A 1 99 ? 13.414 -1.887 -5.241 1.00 89.38 99 ASP A O 1
ATOM 840 N N . CYS A 1 100 ? 11.886 -3.394 -4.646 1.00 92.88 100 CYS A N 1
ATOM 841 C CA . CYS A 1 100 ? 10.865 -2.458 -4.208 1.00 92.88 100 CYS A CA 1
ATOM 842 C C . CYS A 1 100 ? 10.257 -2.955 -2.899 1.00 92.88 100 CYS A C 1
ATOM 844 O O . CYS A 1 100 ? 10.274 -4.153 -2.623 1.00 92.88 100 CYS A O 1
ATOM 846 N N . ILE A 1 101 ? 9.720 -2.044 -2.088 1.00 95.31 101 ILE A N 1
ATOM 847 C CA . ILE A 1 101 ? 8.911 -2.440 -0.936 1.00 95.31 101 ILE A CA 1
ATOM 848 C C . ILE A 1 101 ? 7.536 -2.811 -1.451 1.00 95.31 101 ILE A C 1
ATOM 850 O O . ILE A 1 101 ? 6.871 -1.986 -2.075 1.00 95.31 101 ILE A O 1
ATOM 854 N N . VAL A 1 102 ? 7.111 -4.025 -1.141 1.00 96.50 102 VAL A N 1
ATOM 855 C CA . VAL A 1 102 ? 5.781 -4.543 -1.424 1.00 96.50 102 VAL A CA 1
ATOM 856 C C . VAL A 1 102 ? 4.989 -4.548 -0.131 1.00 96.50 102 VAL A C 1
ATOM 858 O O . VAL A 1 102 ? 5.436 -5.097 0.875 1.00 96.50 102 VAL A O 1
ATOM 861 N N . VAL A 1 103 ? 3.812 -3.936 -0.160 1.00 97.12 103 VAL A N 1
ATOM 862 C CA . VAL A 1 103 ? 2.808 -3.989 0.900 1.00 97.12 103 VAL A CA 1
ATOM 863 C C . VAL A 1 103 ? 1.652 -4.831 0.385 1.00 97.12 103 VAL A C 1
ATOM 865 O O . VAL A 1 103 ? 0.916 -4.408 -0.504 1.00 97.12 103 VAL A O 1
ATOM 868 N N . GLU A 1 104 ? 1.502 -6.028 0.934 1.00 96.56 104 GLU A N 1
ATOM 869 C CA . GLU A 1 104 ? 0.434 -6.954 0.569 1.00 96.56 104 GLU A CA 1
ATOM 870 C C . GLU A 1 104 ? -0.848 -6.600 1.336 1.00 96.56 104 GLU A C 1
ATOM 872 O O . GLU A 1 104 ? -0.834 -6.377 2.554 1.00 96.56 104 GLU A O 1
ATOM 877 N N . LEU A 1 105 ? -1.950 -6.492 0.598 1.00 95.75 105 LEU A N 1
ATOM 878 C CA . LEU A 1 105 ? -3.236 -5.991 1.061 1.00 95.75 105 LEU A CA 1
ATOM 879 C C . LEU A 1 105 ? -4.190 -7.164 1.298 1.00 95.75 105 LEU A C 1
ATOM 881 O O . LEU A 1 105 ? -4.609 -7.853 0.369 1.00 95.75 105 LEU A O 1
ATOM 885 N N . GLY A 1 106 ? -4.572 -7.347 2.558 1.00 92.38 106 GLY A N 1
ATOM 886 C CA . GLY A 1 106 ? -5.649 -8.242 2.975 1.00 92.38 106 GLY A CA 1
ATOM 887 C C . GLY A 1 106 ? -7.015 -7.595 2.788 1.00 92.38 106 GLY A C 1
ATOM 888 O O . GLY A 1 106 ? -7.170 -6.685 1.977 1.00 92.38 106 GLY A O 1
ATOM 889 N N . ASP A 1 107 ? -8.008 -8.033 3.553 1.00 90.19 107 ASP A N 1
ATOM 890 C CA . ASP A 1 107 ? -9.389 -7.560 3.430 1.00 90.19 107 ASP A CA 1
ATOM 891 C C . ASP A 1 107 ? -9.571 -6.078 3.793 1.00 90.19 107 ASP A C 1
ATOM 893 O O . ASP A 1 107 ? -8.699 -5.421 4.381 1.00 90.19 107 ASP A O 1
ATOM 897 N N . THR A 1 108 ? -10.742 -5.542 3.443 1.00 87.50 108 THR A N 1
ATOM 898 C CA . THR A 1 108 ? -11.170 -4.204 3.856 1.00 87.50 108 THR A CA 1
ATOM 899 C C . THR A 1 108 ? -11.113 -4.084 5.375 1.00 87.50 108 THR A C 1
ATOM 901 O O . THR A 1 108 ? -11.731 -4.854 6.108 1.00 87.50 108 THR A O 1
ATOM 904 N N . TYR A 1 109 ? -10.369 -3.091 5.861 1.00 77.81 109 TYR A N 1
ATOM 905 C CA . TYR A 1 109 ? -10.275 -2.820 7.289 1.00 77.81 109 TYR A CA 1
ATOM 906 C C . TYR A 1 109 ? -11.443 -1.935 7.718 1.00 77.81 109 TYR A C 1
ATOM 908 O O . TYR A 1 109 ? -11.373 -0.703 7.642 1.00 77.81 109 TYR A O 1
ATOM 916 N N . ASP A 1 110 ? -12.523 -2.578 8.154 1.00 67.12 110 ASP A N 1
ATOM 917 C CA . ASP A 1 110 ? -13.720 -1.890 8.613 1.00 67.12 110 ASP A CA 1
ATOM 918 C C . ASP A 1 110 ? -13.558 -1.365 10.050 1.00 67.12 110 ASP A C 1
ATOM 920 O O . ASP A 1 110 ? -13.724 -2.071 11.046 1.00 67.12 110 ASP A O 1
ATOM 924 N N . VAL A 1 111 ? -13.224 -0.078 10.158 1.00 58.19 111 VAL A N 1
ATOM 925 C CA . VAL A 1 111 ? -13.183 0.632 11.443 1.00 58.19 111 VAL A CA 1
ATOM 926 C C . VAL A 1 111 ? -14.596 0.825 12.000 1.00 58.19 111 VAL A C 1
ATOM 928 O O . VAL A 1 111 ? -14.753 0.857 13.218 1.00 58.19 111 VAL A O 1
ATOM 931 N N . GLU A 1 112 ? -15.621 0.938 11.153 1.00 52.50 112 GLU A N 1
ATOM 932 C CA . GLU A 1 112 ? -17.005 1.147 11.584 1.00 52.50 112 GLU A CA 1
ATOM 933 C C . GLU A 1 112 ? -17.596 -0.129 12.171 1.00 52.50 112 GLU A C 1
ATOM 935 O O . GLU A 1 112 ? -18.213 -0.063 13.227 1.00 52.50 112 GLU A O 1
ATOM 940 N N . GLY A 1 113 ? -17.342 -1.289 11.570 1.00 52.69 113 GLY A N 1
ATOM 941 C CA . GLY A 1 113 ? -17.705 -2.597 12.115 1.00 52.69 113 GLY A CA 1
ATOM 942 C C . GLY A 1 113 ? -17.026 -2.880 13.454 1.00 52.69 113 GLY A C 1
ATOM 943 O O . GLY A 1 113 ? -17.686 -3.316 14.395 1.00 52.69 113 GLY A O 1
ATOM 944 N N . ILE A 1 114 ? -15.738 -2.541 13.595 1.00 53.47 114 ILE A N 1
ATOM 945 C CA . ILE A 1 114 ? -15.015 -2.669 14.872 1.00 53.47 114 ILE A CA 1
ATOM 946 C C . ILE A 1 114 ? -15.565 -1.686 15.914 1.00 53.47 114 ILE A C 1
ATOM 948 O O . ILE A 1 114 ? -15.783 -2.071 17.060 1.00 53.47 114 ILE A O 1
ATOM 952 N N . THR A 1 115 ? -15.827 -0.432 15.537 1.00 49.88 115 THR A N 1
ATOM 953 C CA . THR A 1 115 ? -16.383 0.585 16.447 1.00 49.88 115 THR A CA 1
ATOM 954 C C . THR A 1 115 ? -17.816 0.240 16.848 1.00 49.88 115 THR A C 1
ATOM 956 O O . THR A 1 115 ? -18.161 0.363 18.016 1.00 49.88 115 THR A O 1
ATOM 959 N N . ARG A 1 116 ? -18.640 -0.264 15.923 1.00 52.34 116 ARG A N 1
ATOM 960 C CA . ARG A 1 116 ? -20.001 -0.752 16.177 1.00 52.34 116 ARG A CA 1
ATOM 961 C C . ARG A 1 116 ? -19.982 -1.957 17.107 1.00 52.34 116 ARG A C 1
ATOM 963 O O . ARG A 1 116 ? -20.663 -1.920 18.119 1.00 52.34 116 ARG A O 1
ATOM 970 N N . TYR A 1 117 ? -19.149 -2.959 16.835 1.00 52.44 117 TYR A N 1
ATOM 971 C CA . TYR A 1 117 ? -18.976 -4.125 17.703 1.00 52.44 117 TYR A CA 1
ATOM 972 C C . TYR A 1 117 ? -18.478 -3.741 19.102 1.00 52.44 117 TYR A C 1
ATOM 974 O O . TYR A 1 117 ? -18.998 -4.230 20.104 1.00 52.44 117 TYR A O 1
ATOM 982 N N . MET A 1 118 ? -17.498 -2.836 19.194 1.00 49.41 118 MET A N 1
ATOM 983 C CA . MET A 1 118 ? -17.011 -2.328 20.477 1.00 49.41 118 MET A CA 1
ATOM 984 C C . MET A 1 118 ? -18.093 -1.533 21.206 1.00 49.41 118 MET A C 1
ATOM 986 O O . MET A 1 118 ? -18.284 -1.757 22.392 1.00 49.41 118 MET A O 1
ATOM 990 N N . ASN A 1 119 ? -18.854 -0.684 20.516 1.00 51.75 119 ASN A N 1
ATOM 991 C CA . ASN A 1 119 ? -19.973 0.054 21.102 1.00 51.75 119 ASN A CA 1
ATOM 992 C C . ASN A 1 119 ? -21.116 -0.879 21.533 1.00 51.75 119 ASN A C 1
ATOM 994 O O . ASN A 1 119 ? -21.707 -0.661 22.582 1.00 51.75 119 ASN A O 1
ATOM 998 N N . GLU A 1 120 ? -21.413 -1.943 20.787 1.00 53.34 120 GLU A N 1
ATOM 999 C CA . GLU A 1 120 ? -22.397 -2.969 21.159 1.00 53.34 120 GLU A CA 1
ATOM 1000 C C . GLU A 1 120 ? -21.936 -3.799 22.363 1.00 53.34 120 GLU A C 1
ATOM 1002 O O . GLU A 1 120 ? -22.739 -4.104 23.246 1.00 53.34 120 GLU A O 1
ATOM 1007 N N . LYS A 1 121 ? -20.643 -4.135 22.451 1.00 48.84 121 LYS A N 1
ATOM 1008 C CA . LYS A 1 121 ? -20.074 -4.803 23.628 1.00 48.84 121 LYS A CA 1
ATOM 1009 C C . LYS A 1 121 ? -19.973 -3.880 24.839 1.00 48.84 121 LYS A C 1
ATOM 1011 O O . LYS A 1 121 ? -20.287 -4.327 25.933 1.00 48.84 121 LYS A O 1
ATOM 1016 N N . ILE A 1 122 ? -19.598 -2.614 24.665 1.00 49.03 122 ILE A N 1
ATOM 1017 C CA . ILE A 1 122 ? -19.567 -1.610 25.740 1.00 49.03 122 ILE A CA 1
ATOM 1018 C C . ILE A 1 122 ? -20.990 -1.341 26.241 1.00 49.03 122 ILE A C 1
ATOM 1020 O O . ILE A 1 122 ? -21.202 -1.343 27.446 1.00 49.03 122 ILE A O 1
ATOM 1024 N N . LYS A 1 123 ? -21.994 -1.258 25.356 1.00 44.34 123 LYS A N 1
ATOM 1025 C CA . LYS A 1 123 ? -23.414 -1.197 25.752 1.00 44.34 123 LYS A CA 1
ATOM 1026 C C . LYS A 1 123 ? -23.874 -2.423 26.551 1.00 44.34 123 LYS A C 1
ATOM 1028 O O . LYS A 1 123 ? -24.756 -2.287 27.386 1.00 44.34 123 LYS A O 1
ATOM 1033 N N . LYS A 1 124 ? -23.286 -3.607 26.333 1.00 45.25 124 LYS A N 1
ATOM 1034 C CA . LYS A 1 124 ? -23.529 -4.804 27.168 1.00 45.25 124 LYS A CA 1
ATOM 1035 C C . LYS A 1 124 ? -22.756 -4.801 28.495 1.00 45.25 124 LYS A C 1
ATOM 1037 O O . LYS A 1 124 ? -23.114 -5.563 29.384 1.00 45.25 124 LYS A O 1
ATOM 1042 N N . VAL A 1 125 ? -21.702 -3.991 28.616 1.00 40.69 125 VAL A N 1
ATOM 1043 C CA . VAL A 1 125 ? -20.876 -3.834 29.830 1.00 40.69 125 VAL A CA 1
ATOM 1044 C C . VAL A 1 125 ? -21.279 -2.593 30.638 1.00 40.69 125 VAL A C 1
ATOM 1046 O O . VAL A 1 125 ? -20.819 -2.437 31.765 1.00 40.69 125 VAL A O 1
ATOM 1049 N N . MET A 1 126 ? -22.186 -1.749 30.131 1.00 38.38 126 MET A N 1
ATOM 1050 C CA . MET A 1 126 ? -22.970 -0.852 30.979 1.00 38.38 126 MET A CA 1
ATOM 1051 C C . MET A 1 126 ? -23.817 -1.715 31.911 1.00 38.38 126 MET A C 1
ATOM 1053 O O . MET A 1 126 ? -24.908 -2.172 31.567 1.00 38.38 126 MET A O 1
ATOM 1057 N N . ILE A 1 127 ? -23.256 -1.994 33.082 1.00 48.34 127 ILE A N 1
ATOM 1058 C CA . ILE A 1 127 ? -23.982 -2.544 34.209 1.00 48.34 127 ILE A CA 1
ATOM 1059 C C . ILE A 1 127 ? -25.021 -1.480 34.550 1.00 48.34 127 ILE A C 1
ATOM 1061 O O . ILE A 1 127 ? -24.695 -0.431 35.094 1.00 48.34 127 ILE A O 1
ATOM 1065 N N . LYS A 1 128 ? -26.273 -1.725 34.165 1.00 51.62 128 LYS A N 1
ATOM 1066 C CA . LYS A 1 128 ? -27.407 -1.009 34.734 1.00 51.62 128 LYS A CA 1
ATOM 1067 C C . LYS A 1 128 ? -27.528 -1.487 36.173 1.00 51.62 128 LYS A C 1
ATOM 1069 O O . LYS A 1 128 ? -28.299 -2.408 36.437 1.00 51.62 128 LYS A O 1
ATOM 1074 N N . ASP A 1 129 ? -26.722 -0.949 37.081 1.00 57.72 129 ASP A N 1
ATOM 1075 C CA . ASP A 1 129 ? -26.913 -1.258 38.490 1.00 57.72 129 ASP A CA 1
ATOM 1076 C C . ASP A 1 129 ? -28.280 -0.679 38.888 1.00 57.72 129 ASP A C 1
ATOM 1078 O O . ASP A 1 129 ? -28.518 0.529 38.762 1.00 57.72 129 ASP A O 1
ATOM 1082 N N . PRO A 1 130 ? -29.249 -1.526 39.277 1.00 67.12 130 PRO A N 1
ATOM 1083 C CA . PRO A 1 130 ? -30.557 -1.034 39.654 1.00 67.12 130 PRO A CA 1
ATOM 1084 C C . PRO A 1 130 ? -30.416 -0.227 40.943 1.00 67.12 130 PRO A C 1
ATOM 1086 O O . PRO A 1 130 ? -29.672 -0.602 41.850 1.00 67.12 130 PRO A O 1
ATOM 1089 N N . CYS A 1 131 ? -31.172 0.866 41.057 1.00 70.50 131 CYS A N 1
ATOM 1090 C CA . CYS A 1 131 ? -31.178 1.687 42.260 1.00 70.50 131 CYS A CA 1
ATOM 1091 C C . CYS A 1 131 ? -31.370 0.798 43.507 1.00 70.50 131 CYS A C 1
ATOM 1093 O O . CYS A 1 131 ? -32.416 0.147 43.620 1.00 70.50 131 CYS A O 1
ATOM 1095 N N . PRO A 1 132 ? -30.452 0.825 44.489 1.00 71.81 132 PRO A N 1
ATOM 1096 C CA . PRO A 1 132 ? -30.495 -0.080 45.640 1.00 71.81 132 PRO A CA 1
ATOM 1097 C C . PRO A 1 132 ? -31.741 0.108 46.520 1.00 71.81 132 PRO A C 1
ATOM 1099 O O . PRO A 1 132 ? -32.101 -0.780 47.285 1.00 71.81 132 PRO A O 1
ATOM 1102 N N . LYS A 1 133 ? -32.430 1.252 46.403 1.00 77.88 133 LYS A N 1
ATOM 1103 C CA . LYS A 1 133 ? -33.658 1.548 47.153 1.00 77.88 133 LYS A CA 1
ATOM 1104 C C . LYS A 1 133 ? -34.942 1.129 46.435 1.00 77.88 133 LYS A C 1
ATOM 1106 O O . LYS A 1 133 ? -35.909 0.768 47.095 1.00 77.88 133 LYS A O 1
ATOM 1111 N N . CYS A 1 134 ? -35.006 1.252 45.109 1.00 79.31 134 CYS A N 1
ATOM 1112 C CA . CYS A 1 134 ? -36.272 1.104 44.372 1.00 79.31 134 CYS A CA 1
ATOM 1113 C C . CYS A 1 134 ? -36.196 0.213 43.127 1.00 79.31 134 CYS A C 1
ATOM 1115 O O . CYS A 1 134 ? -37.174 0.130 42.385 1.00 79.31 134 CYS A O 1
ATOM 1117 N N . GLY A 1 135 ? -35.044 -0.409 42.867 1.00 73.25 135 GLY A N 1
ATOM 1118 C CA . GLY A 1 135 ? -34.838 -1.359 41.774 1.00 73.25 135 GLY A CA 1
ATOM 1119 C C . GLY A 1 135 ? -34.912 -0.755 40.371 1.00 73.25 135 GLY A C 1
ATOM 1120 O O . GLY A 1 135 ? -34.988 -1.490 39.395 1.00 73.25 135 GLY A O 1
ATOM 1121 N N . THR A 1 136 ? -34.950 0.573 40.246 1.00 76.81 136 THR A N 1
ATOM 1122 C CA . THR A 1 136 ? -35.051 1.232 38.937 1.00 76.81 136 THR A CA 1
ATOM 1123 C C . THR A 1 136 ? -33.714 1.157 38.225 1.00 76.81 136 THR A C 1
ATOM 1125 O O . THR A 1 136 ? -32.717 1.594 38.789 1.00 76.81 136 THR A O 1
ATOM 1128 N N . GLU A 1 137 ? -33.708 0.604 37.014 1.00 66.88 137 GLU A N 1
ATOM 1129 C CA . GLU A 1 137 ? -32.542 0.590 36.133 1.00 66.88 137 GLU A CA 1
ATOM 1130 C C . GLU A 1 137 ? -32.116 2.022 35.804 1.00 66.88 137 GLU A C 1
ATOM 1132 O O . GLU A 1 137 ? -32.936 2.830 35.362 1.00 66.88 137 GLU A O 1
ATOM 1137 N N . LEU A 1 138 ? -30.843 2.331 36.031 1.00 64.31 138 LEU A N 1
ATOM 1138 C CA . LEU A 1 138 ? -30.263 3.630 35.721 1.00 64.31 138 LEU A CA 1
ATOM 1139 C C . LEU A 1 138 ? -29.322 3.483 34.529 1.00 64.31 138 LEU A C 1
ATOM 1141 O O . LEU A 1 138 ? -28.589 2.501 34.416 1.00 64.31 138 LEU A O 1
ATOM 1145 N N . GLU A 1 139 ? -29.380 4.449 33.619 1.00 57.69 139 GLU A N 1
ATOM 1146 C CA . GLU A 1 139 ? -28.374 4.614 32.576 1.00 57.69 139 GLU A CA 1
ATOM 1147 C C . GLU A 1 139 ? -27.279 5.507 33.164 1.00 57.69 139 GLU A C 1
ATOM 1149 O O . GLU A 1 139 ? -27.461 6.718 33.266 1.00 57.69 139 GLU A O 1
ATOM 1154 N N . GLU A 1 140 ? -26.186 4.910 33.642 1.00 54.00 140 GLU A N 1
ATOM 1155 C CA . GLU A 1 140 ? -25.025 5.663 34.128 1.00 54.00 140 GLU A CA 1
ATOM 1156 C C . GLU A 1 140 ? -24.003 5.846 32.994 1.00 54.00 140 GLU A C 1
ATOM 1158 O O . GLU A 1 140 ? -23.676 4.899 32.270 1.00 54.00 140 GLU A O 1
ATOM 1163 N N . ASP A 1 141 ? -23.516 7.079 32.832 1.00 50.19 141 ASP A N 1
ATOM 1164 C CA . ASP A 1 141 ? -22.388 7.415 31.960 1.00 50.19 141 ASP A CA 1
ATOM 1165 C C . ASP A 1 141 ? -21.093 7.001 32.696 1.00 50.19 141 ASP A C 1
ATOM 1167 O O . ASP A 1 141 ? -20.907 7.396 33.848 1.00 50.19 141 ASP A O 1
ATOM 1171 N N . PRO A 1 142 ? -20.207 6.170 32.113 1.00 48.28 142 PRO A N 1
ATOM 1172 C CA . PRO A 1 142 ? -19.069 5.563 32.820 1.00 48.28 142 PRO A CA 1
ATOM 1173 C C . PRO A 1 142 ? -17.971 6.540 33.269 1.00 48.28 142 PRO A C 1
ATOM 1175 O O . PRO A 1 142 ? -16.992 6.112 33.888 1.00 48.28 142 PRO A O 1
ATOM 1178 N N . GLU A 1 143 ? -18.095 7.827 32.957 1.00 49.81 143 GLU A N 1
ATOM 1179 C CA . GLU A 1 143 ? -17.142 8.852 33.359 1.00 49.81 143 GLU A CA 1
ATOM 1180 C C . GLU A 1 143 ? -17.660 9.608 34.588 1.00 49.81 143 GLU A C 1
ATOM 1182 O O . GLU A 1 143 ? -18.367 10.604 34.497 1.00 49.81 143 GLU A O 1
ATOM 1187 N N . ASP A 1 144 ? -17.203 9.134 35.748 1.00 49.47 144 ASP A N 1
ATOM 1188 C CA . ASP A 1 144 ?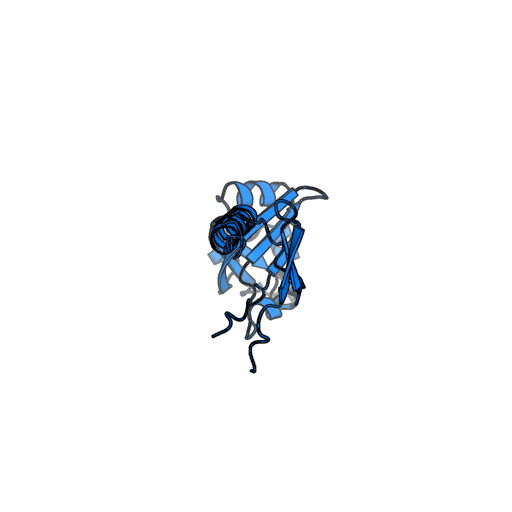 -16.941 9.969 36.922 1.00 49.47 144 ASP A CA 1
ATOM 1189 C C . ASP A 1 144 ? -18.137 10.356 37.806 1.00 49.47 144 ASP A C 1
ATOM 1191 O O . ASP A 1 144 ? -18.527 11.519 37.916 1.00 49.47 144 ASP A O 1
ATOM 1195 N N . SER A 1 145 ? -18.633 9.402 38.599 1.00 51.66 145 SER A N 1
ATOM 1196 C CA . SER A 1 145 ? -19.246 9.794 39.865 1.00 51.66 145 SER A CA 1
ATOM 1197 C C . SER A 1 145 ? -18.961 8.806 40.997 1.00 51.66 145 SER A C 1
ATOM 1199 O O . SER A 1 145 ? -19.416 7.669 41.058 1.00 51.66 145 SER A O 1
ATOM 1201 N N . SER A 1 146 ? -18.219 9.282 41.997 1.00 55.78 146 SER A N 1
ATOM 1202 C CA . SER A 1 146 ? -18.127 8.632 43.316 1.00 55.78 146 SER A CA 1
ATOM 1203 C C . SER A 1 146 ? -19.465 8.617 44.090 1.00 55.78 146 SER A C 1
ATOM 1205 O O . SER A 1 146 ? -19.536 8.124 45.219 1.00 55.78 146 SER A O 1
ATOM 1207 N N . GLU A 1 147 ? -20.526 9.144 43.474 1.00 60.75 147 GLU A N 1
ATOM 1208 C CA . GLU A 1 147 ? -21.873 9.310 44.006 1.00 60.75 147 GLU A CA 1
ATOM 1209 C C . GLU A 1 147 ? -22.894 8.932 42.920 1.00 60.75 147 GLU A C 1
ATOM 1211 O O . GLU A 1 147 ? -22.862 9.479 41.822 1.00 60.75 147 GLU A O 1
ATOM 1216 N N . GLY A 1 148 ? -23.794 7.996 43.209 1.00 69.69 148 GLY A N 1
ATOM 1217 C CA . GLY A 1 148 ? -24.939 7.659 42.361 1.00 69.69 148 GLY A CA 1
ATOM 1218 C C . GLY A 1 148 ? -26.202 8.360 42.857 1.00 69.69 148 GLY A C 1
ATOM 1219 O O . GLY A 1 148 ? -26.380 8.552 44.063 1.00 69.69 148 GLY A O 1
ATOM 1220 N N . TYR A 1 149 ? -27.092 8.750 41.944 1.00 71.94 149 TYR A N 1
ATOM 1221 C CA . TYR A 1 149 ? -28.35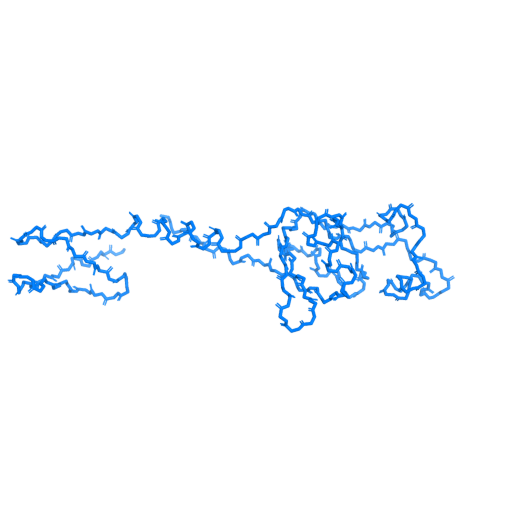0 9.426 42.271 1.00 71.94 149 TYR A CA 1
ATOM 1222 C C . TYR A 1 149 ? -29.519 8.844 41.471 1.00 71.94 149 TYR A C 1
ATOM 1224 O O . TYR A 1 149 ? -29.473 8.750 40.248 1.00 71.94 149 TYR A O 1
ATOM 1232 N N . CYS A 1 150 ? -30.604 8.477 42.161 1.00 73.94 150 CYS A N 1
ATOM 1233 C CA . CYS A 1 150 ? -31.822 7.977 41.531 1.00 73.94 150 CYS A CA 1
ATOM 1234 C C . CYS A 1 150 ? -32.888 9.082 41.438 1.00 73.94 150 CYS A C 1
ATOM 1236 O O . CYS A 1 150 ? -33.467 9.444 42.470 1.00 73.94 150 CYS A O 1
ATOM 1238 N N . PRO A 1 151 ? -33.256 9.542 40.226 1.00 71.69 151 PRO A N 1
ATOM 1239 C CA . PRO A 1 151 ? -34.266 10.588 40.051 1.00 71.69 151 PRO A CA 1
ATOM 1240 C C . PRO A 1 151 ? -35.685 10.127 40.422 1.00 71.69 151 PRO A C 1
ATOM 1242 O O . PRO A 1 151 ? -36.538 10.951 40.736 1.00 71.69 151 PRO A O 1
ATOM 1245 N N . LYS A 1 152 ? -35.960 8.814 40.430 1.00 78.81 152 LYS A N 1
ATOM 1246 C CA . LYS A 1 152 ? -37.297 8.274 40.737 1.00 78.81 152 LYS A CA 1
ATOM 1247 C C . LYS A 1 152 ? -37.639 8.323 42.226 1.00 78.81 152 LYS A C 1
ATOM 1249 O O . LYS A 1 152 ? -38.779 8.592 42.586 1.00 78.81 152 LYS A O 1
ATOM 1254 N N . CYS A 1 153 ? -36.680 8.008 43.094 1.00 82.88 153 CYS A N 1
ATOM 1255 C CA . CYS A 1 153 ? -36.899 7.940 44.544 1.00 82.88 153 CYS A CA 1
ATOM 1256 C C . CYS A 1 153 ? -36.073 8.965 45.332 1.00 82.88 153 CYS A C 1
ATOM 1258 O O . CYS A 1 153 ? -36.068 8.921 46.567 1.00 82.88 153 CYS A O 1
ATOM 1260 N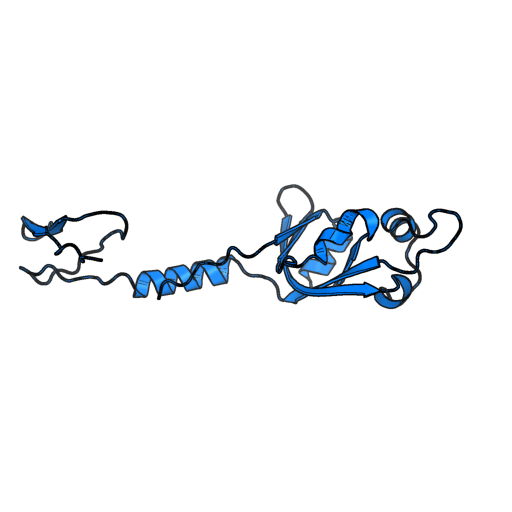 N . ASN A 1 154 ? -35.400 9.868 44.610 1.00 78.06 154 ASN A N 1
ATOM 1261 C CA . ASN A 1 154 ? -34.598 10.968 45.133 1.00 78.06 154 ASN A CA 1
ATOM 1262 C C . ASN A 1 154 ? -33.514 10.487 46.122 1.00 78.06 154 ASN A C 1
ATOM 1264 O O . ASN A 1 154 ? -33.260 11.111 47.149 1.00 78.06 154 ASN A O 1
ATOM 1268 N N . TYR A 1 155 ? -32.940 9.309 45.855 1.00 75.69 155 TYR A N 1
ATOM 1269 C CA . TYR A 1 155 ? -31.968 8.645 46.726 1.00 75.69 155 TYR A CA 1
ATOM 1270 C C . TYR A 1 155 ? -30.562 8.804 46.158 1.00 75.69 155 TYR A C 1
ATOM 1272 O O . TYR A 1 155 ? -30.341 8.451 45.002 1.00 75.69 155 TYR A O 1
ATOM 1280 N N . GLY A 1 156 ? -29.634 9.308 46.968 1.00 76.31 156 GLY A N 1
ATOM 1281 C CA . GLY A 1 156 ? -28.206 9.326 46.659 1.00 7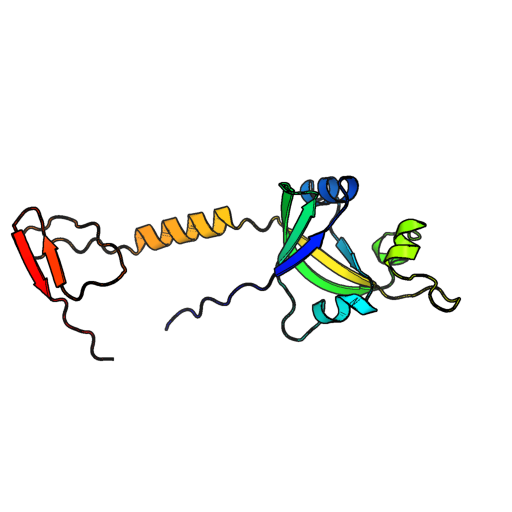6.31 156 GLY A CA 1
ATOM 1282 C C . GLY A 1 156 ? -27.470 8.219 47.413 1.00 76.31 156 GLY A C 1
ATOM 1283 O O . GLY A 1 156 ? -27.771 7.968 48.581 1.00 76.31 156 GLY A O 1
ATOM 1284 N N . TRP A 1 157 ? -26.506 7.566 46.771 1.00 73.62 157 TRP A N 1
ATOM 1285 C CA . TRP A 1 157 ? -25.582 6.624 47.410 1.00 73.62 157 TRP A CA 1
ATOM 1286 C C . TRP A 1 157 ? -24.150 6.907 46.971 1.00 73.62 157 TRP A C 1
ATOM 1288 O O . TRP A 1 157 ? -23.907 7.535 45.949 1.00 73.62 157 TRP A O 1
ATOM 1298 N N . ARG A 1 158 ? -23.182 6.444 47.758 1.00 66.69 158 ARG A N 1
ATOM 1299 C CA . ARG A 1 158 ? -21.759 6.510 47.417 1.00 66.69 158 ARG A CA 1
ATOM 1300 C C . ARG A 1 158 ? -21.265 5.111 47.121 1.00 66.69 158 ARG A C 1
ATOM 1302 O O . ARG A 1 158 ? -21.497 4.203 47.918 1.00 66.69 158 ARG A O 1
ATOM 1309 N N . PHE A 1 159 ? -20.587 4.939 45.993 1.00 60.12 159 PHE A N 1
ATOM 1310 C CA . PHE A 1 159 ? -19.925 3.675 45.708 1.00 60.12 159 PHE A CA 1
ATOM 1311 C C . PHE A 1 159 ? -18.688 3.557 46.611 1.00 60.12 159 PHE A C 1
ATOM 1313 O O . PHE A 1 159 ? -17.936 4.530 46.741 1.00 60.12 159 PHE A O 1
ATOM 1320 N N . PRO A 1 160 ? -18.460 2.408 47.272 1.00 51.06 160 PRO A N 1
ATOM 1321 C CA . PRO A 1 160 ? -17.238 2.209 48.037 1.00 51.06 160 PRO A CA 1
ATOM 1322 C C . PRO A 1 160 ? -16.044 2.377 47.093 1.00 51.06 160 PRO A C 1
ATOM 1324 O O . PRO A 1 160 ? -15.979 1.731 46.044 1.00 51.06 160 PRO A O 1
ATOM 1327 N N . ARG A 1 161 ? -15.108 3.270 47.443 1.00 48.03 161 ARG A N 1
ATOM 1328 C CA . ARG A 1 161 ? -13.855 3.402 46.693 1.00 48.03 161 ARG A CA 1
ATOM 1329 C C . ARG A 1 161 ? -13.175 2.039 46.717 1.00 48.03 161 ARG A C 1
ATOM 1331 O O . ARG A 1 161 ? -12.910 1.509 47.792 1.00 48.03 161 ARG A O 1
ATOM 1338 N N . LYS A 1 162 ? -12.915 1.468 45.541 1.00 46.59 162 LYS A N 1
ATOM 1339 C CA . LYS A 1 162 ? -12.041 0.301 45.436 1.00 46.59 162 LYS A CA 1
ATOM 1340 C C . LYS A 1 162 ? -10.651 0.764 45.866 1.00 46.59 162 LYS A C 1
ATOM 1342 O O . LYS A 1 162 ? -10.018 1.525 45.140 1.00 46.59 162 LYS A O 1
ATOM 1347 N N . GLU A 1 163 ? -10.229 0.385 47.067 1.00 39.88 163 GLU A N 1
ATOM 1348 C CA . GLU A 1 163 ? -8.824 0.480 47.457 1.00 39.88 163 GLU A CA 1
ATOM 1349 C C . GLU A 1 163 ? -8.024 -0.389 46.476 1.00 39.88 163 GLU A C 1
ATOM 1351 O O . GLU A 1 163 ? -8.398 -1.535 46.209 1.00 39.88 163 GLU A O 1
ATOM 1356 N N . GLY A 1 164 ? -7.035 0.231 45.830 1.00 39.53 164 GLY A N 1
ATOM 1357 C CA . GLY A 1 164 ? -6.158 -0.393 44.837 1.00 39.53 164 GLY A CA 1
ATOM 1358 C C . GLY A 1 164 ? -4.969 -1.094 45.466 1.00 39.53 164 GLY A C 1
ATOM 1359 O O . GLY A 1 164 ? -4.594 -0.712 46.597 1.00 39.53 164 GLY A O 1
#

pLDDT: mean 77.04, std 17.78, range [34.47, 97.12]

Organism: NCBI:txid1070528

Secondary structure (DSSP, 8-state):
---------EEEEE--HHHHHHHHHT---EEEE-HHHHGGGGSSS--SEEEEEETTTEEEEEEEEEEEEE-HHHHHTSPPPHHHHHHTTTTGGGS----EEEEEEEEE--HHHHHHHHHHHHHHH---PBPTTT--B----SS--SEEEETTTTEEEEPPP---